Protein AF-F0WCN8-F1 (afdb_monomer_lite)

Radius of gyration: 22.5 Å; chains: 1; bounding box: 56×48×52 Å

pLDDT: mean 75.97, std 19.9, range [26.47, 96.56]

Secondary structure (DSSP, 8-state):
----------GGGG------GGGGGGS-TT-PPPHHHHHHHHHH-TTTSTTT-TT---B---SS---GGG--SHHHHHHHHHHHHHH-TTSBPPHHHHTTTHHHHHHHHHHTTSTT--TTT---EEET-TTSHHHHHHHHHHHHHHHHHT----PPPEEE-

Organism: NCBI:txid890382

Structure (mmCIF, N/CA/C/O backbone):
data_AF-F0WCN8-F1
#
_entry.id   AF-F0WCN8-F1
#
loop_
_atom_site.group_PDB
_atom_site.id
_atom_site.type_symbol
_atom_site.label_atom_id
_atom_site.label_alt_id
_atom_site.label_comp_id
_atom_site.label_asym_id
_atom_site.label_entity_id
_atom_site.label_seq_id
_atom_site.pdbx_PDB_ins_code
_atom_site.Cartn_x
_atom_site.Cartn_y
_atom_site.Cartn_z
_atom_site.occupancy
_atom_site.B_iso_or_equiv
_atom_site.auth_seq_id
_atom_site.auth_comp_id
_atom_site.auth_asym_id
_atom_site.auth_atom_id
_atom_site.pdbx_PDB_model_num
ATOM 1 N N . MET A 1 1 ? -41.164 23.188 -24.196 1.00 38.62 1 MET A N 1
ATOM 2 C CA . MET A 1 1 ? -39.694 23.099 -24.052 1.00 38.62 1 MET A CA 1
ATOM 3 C C . MET A 1 1 ? -39.387 23.111 -22.558 1.00 38.62 1 MET A C 1
ATOM 5 O O . MET A 1 1 ? -39.578 24.131 -21.911 1.00 38.62 1 MET A O 1
ATOM 9 N N . TYR A 1 2 ? -39.104 21.942 -21.979 1.00 26.47 2 TYR A N 1
ATOM 10 C CA . TYR A 1 2 ? -39.003 21.746 -20.529 1.00 26.47 2 TYR A CA 1
ATOM 11 C C . TYR A 1 2 ? -37.680 22.308 -19.991 1.00 26.47 2 TYR A C 1
ATOM 13 O O . TYR A 1 2 ? -36.613 21.935 -20.466 1.00 26.47 2 TYR A O 1
ATOM 21 N N . SER A 1 3 ? -37.754 23.194 -18.995 1.00 30.56 3 SER A N 1
ATOM 22 C CA . SER A 1 3 ? -36.601 23.693 -18.240 1.00 30.56 3 SER A CA 1
ATOM 23 C C . SER A 1 3 ? -36.591 23.015 -16.871 1.00 30.56 3 SER A C 1
ATOM 25 O O . SER A 1 3 ? -37.407 23.331 -16.004 1.00 30.56 3 SER A O 1
ATOM 27 N N . VAL A 1 4 ? -35.688 22.054 -16.681 1.00 33.38 4 VAL A N 1
ATOM 28 C CA . VAL A 1 4 ? -35.437 21.434 -15.376 1.00 33.38 4 VAL A CA 1
ATOM 29 C C . VAL A 1 4 ? -34.423 22.306 -14.642 1.00 33.38 4 VAL A C 1
ATOM 31 O O . VAL A 1 4 ? -33.223 22.249 -14.896 1.00 33.38 4 VAL A O 1
ATOM 34 N N . ARG A 1 5 ? -34.905 23.157 -13.732 1.00 32.81 5 ARG A N 1
ATOM 35 C CA . ARG A 1 5 ? -34.041 23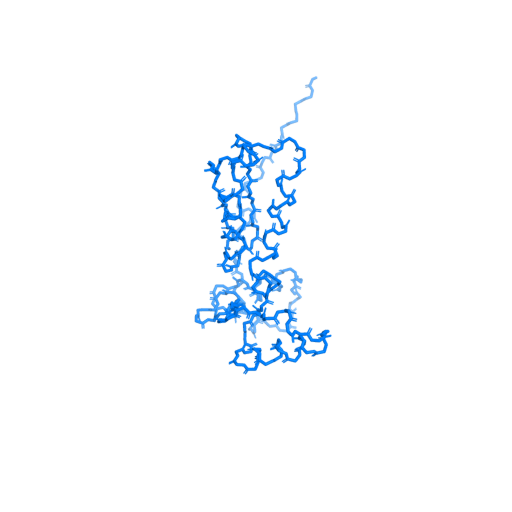.861 -12.777 1.00 32.81 5 ARG A CA 1
ATOM 36 C C . ARG A 1 5 ? -33.735 22.919 -11.617 1.00 32.81 5 ARG A C 1
ATOM 38 O O . ARG A 1 5 ? -34.566 22.746 -10.725 1.00 32.81 5 ARG A O 1
ATOM 45 N N . HIS A 1 6 ? -32.543 22.328 -11.604 1.00 32.75 6 HIS A N 1
ATOM 46 C CA . HIS A 1 6 ? -32.043 21.649 -10.413 1.00 32.75 6 HIS A CA 1
ATOM 47 C C . HIS A 1 6 ? -31.795 22.684 -9.313 1.00 32.75 6 HIS A C 1
ATOM 49 O O . HIS A 1 6 ? -30.884 23.507 -9.378 1.00 32.75 6 HIS A O 1
ATOM 55 N N . ARG A 1 7 ? -32.655 22.658 -8.294 1.00 33.88 7 ARG A N 1
ATOM 56 C CA . ARG A 1 7 ? -32.500 23.440 -7.071 1.00 33.88 7 ARG A CA 1
ATOM 57 C C . ARG A 1 7 ? -31.341 22.829 -6.278 1.00 33.88 7 ARG A C 1
ATOM 59 O O . ARG A 1 7 ? -31.523 21.822 -5.598 1.00 33.88 7 ARG A O 1
ATOM 66 N N . CYS A 1 8 ? -30.152 23.413 -6.402 1.00 37.31 8 CYS A N 1
ATOM 67 C CA . CYS A 1 8 ? -29.001 23.063 -5.575 1.00 37.31 8 CYS A CA 1
ATOM 68 C C . CYS A 1 8 ? -29.358 23.370 -4.112 1.00 37.31 8 CYS A C 1
ATOM 70 O O . CYS A 1 8 ? -29.563 24.530 -3.747 1.00 37.31 8 CYS A O 1
ATOM 72 N N . LYS A 1 9 ? -29.534 22.333 -3.285 1.00 33.88 9 LYS A N 1
ATOM 73 C CA . LYS A 1 9 ? -29.706 22.514 -1.840 1.00 33.88 9 LYS A CA 1
ATOM 74 C C . LYS A 1 9 ? -28.363 22.970 -1.269 1.00 33.88 9 LYS A C 1
ATOM 76 O O . LYS A 1 9 ? -27.330 22.385 -1.581 1.00 33.88 9 LYS A O 1
ATOM 81 N N . SER A 1 10 ? -28.390 24.032 -0.470 1.00 36.91 10 SER A N 1
ATOM 82 C CA . SER A 1 10 ? -27.203 24.653 0.115 1.00 36.91 10 SER A CA 1
ATOM 83 C C . SER A 1 10 ? -26.341 23.649 0.887 1.00 36.91 10 SER A C 1
ATOM 85 O O . SER A 1 10 ? -26.848 22.767 1.582 1.00 36.91 10 SER A O 1
ATOM 87 N N . ALA A 1 11 ? -25.022 23.847 0.824 1.00 42.41 11 ALA A N 1
ATOM 88 C CA . ALA A 1 11 ? -23.983 23.054 1.489 1.00 42.41 11 ALA A CA 1
ATOM 89 C C . ALA A 1 11 ? -24.086 22.990 3.033 1.00 42.41 11 ALA A C 1
ATOM 91 O O . ALA A 1 11 ? -23.284 22.330 3.688 1.00 42.41 11 ALA A O 1
ATOM 92 N N . SER A 1 12 ? -25.079 23.647 3.633 1.00 35.91 12 SER A N 1
ATOM 93 C CA . SER A 1 12 ? -25.349 23.633 5.071 1.00 35.91 12 SER A CA 1
ATOM 94 C C . SER A 1 12 ? -25.954 22.320 5.585 1.00 35.91 12 SER A C 1
ATOM 96 O O . SER A 1 12 ? -25.926 22.087 6.788 1.00 35.91 12 SER A O 1
ATOM 98 N N . PHE A 1 13 ? -26.440 21.429 4.711 1.00 35.31 13 PHE A N 1
ATOM 99 C CA . PHE A 1 13 ? -26.984 20.124 5.123 1.00 35.31 13 PHE A CA 1
ATOM 100 C C . PHE A 1 13 ? -25.908 19.141 5.631 1.00 35.31 13 PHE A C 1
ATOM 102 O O . PHE A 1 13 ? -26.207 18.256 6.426 1.00 35.31 13 PHE A O 1
ATOM 109 N N . TRP A 1 14 ? -24.642 19.326 5.235 1.00 33.75 14 TRP A N 1
ATOM 110 C CA . TRP A 1 14 ? -23.516 18.476 5.653 1.00 33.75 14 TRP A CA 1
ATOM 111 C C . TRP A 1 14 ? -22.836 18.925 6.952 1.00 33.75 14 TRP A C 1
ATOM 113 O O . TRP A 1 14 ? -21.834 18.342 7.362 1.00 33.75 14 TRP A O 1
ATOM 123 N N . ARG A 1 15 ? -23.360 19.956 7.623 1.00 38.69 15 ARG A N 1
ATOM 124 C CA . ARG A 1 15 ? -22.793 20.480 8.869 1.00 38.69 15 ARG A CA 1
ATOM 125 C C . ARG A 1 15 ? -23.562 19.931 10.079 1.00 38.69 15 ARG A C 1
ATOM 127 O O . ARG A 1 15 ? -24.144 20.692 10.840 1.00 38.69 15 ARG A O 1
ATOM 134 N N . ARG A 1 16 ? -23.581 18.602 10.249 1.00 47.06 16 ARG A N 1
ATOM 135 C CA . ARG A 1 16 ? -23.824 18.000 11.572 1.00 47.06 16 ARG A CA 1
ATOM 136 C C . ARG A 1 16 ? -22.500 18.012 12.323 1.00 47.06 16 ARG A C 1
ATOM 138 O O . ARG A 1 16 ? -21.476 17.618 11.764 1.00 47.06 16 ARG A O 1
ATOM 145 N N . GLU A 1 17 ? -22.515 18.533 13.543 1.00 47.75 17 GLU A N 1
ATOM 146 C CA . GLU A 1 17 ? -21.362 18.549 14.440 1.00 47.75 17 GLU A CA 1
ATOM 147 C C . GLU A 1 17 ? -20.736 17.154 14.487 1.00 47.75 17 GLU A C 1
ATOM 149 O O . GLU A 1 17 ? -21.405 16.155 14.751 1.00 47.75 17 GLU A O 1
ATOM 154 N N . ARG A 1 18 ? -19.455 17.081 14.113 1.00 49.50 18 ARG A N 1
ATOM 155 C CA . ARG A 1 18 ? -18.709 15.828 14.030 1.00 49.50 18 ARG A CA 1
ATOM 156 C C . ARG A 1 18 ? -18.562 15.283 15.444 1.00 49.50 18 ARG A C 1
ATOM 158 O O . ARG A 1 18 ? -17.746 15.786 16.213 1.00 49.50 18 ARG A O 1
ATOM 165 N N . ILE A 1 19 ? -19.354 14.270 15.772 1.00 48.41 19 ILE A N 1
ATOM 166 C CA . ILE A 1 19 ? -19.226 13.518 17.017 1.00 48.41 19 ILE A CA 1
ATOM 167 C C . ILE A 1 19 ? -17.807 12.940 17.053 1.00 48.41 19 ILE A C 1
ATOM 169 O O . ILE A 1 19 ? -17.414 12.147 16.197 1.00 48.41 19 ILE A O 1
ATOM 173 N N . SER A 1 20 ? -17.006 13.400 18.011 1.00 47.72 20 SER A N 1
ATOM 174 C CA . SER A 1 20 ? -15.653 12.897 18.230 1.00 47.72 20 SER A CA 1
ATOM 175 C C . SER A 1 20 ? -15.747 11.561 18.965 1.00 47.72 20 SER A C 1
ATOM 177 O O . SER A 1 20 ? -16.526 11.423 19.901 1.00 47.72 20 SER A O 1
ATOM 179 N N . TYR A 1 21 ? -14.970 10.553 18.576 1.00 45.84 21 TYR A N 1
ATOM 180 C CA . TYR A 1 21 ? -15.100 9.202 19.140 1.00 45.84 21 TYR A CA 1
ATOM 181 C C . TYR A 1 21 ? -14.757 9.074 20.622 1.00 45.84 21 TYR A C 1
ATOM 183 O O . TYR A 1 21 ? -15.218 8.147 21.284 1.00 45.84 21 TYR A O 1
ATOM 191 N N . CYS A 1 22 ? -14.010 10.032 21.172 1.00 50.50 22 CYS A N 1
ATOM 192 C CA . CYS A 1 22 ? -13.770 10.115 22.610 1.00 50.50 22 CYS A CA 1
ATOM 193 C C . CYS A 1 22 ? -15.104 10.280 23.368 1.00 50.50 22 CYS A C 1
ATOM 195 O O . CYS A 1 22 ? -15.232 9.853 24.510 1.00 50.50 22 CYS A O 1
ATOM 197 N N . THR A 1 23 ? -16.131 10.792 22.680 1.00 50.31 23 THR A N 1
ATOM 198 C CA . THR A 1 23 ? -17.514 10.896 23.145 1.00 50.31 23 THR A CA 1
ATOM 199 C C . THR A 1 23 ? -18.314 9.594 22.982 1.00 50.31 23 THR A C 1
ATOM 201 O O . THR A 1 23 ? -19.315 9.436 23.664 1.00 50.31 23 THR A O 1
ATOM 204 N N . ILE A 1 24 ? -17.908 8.613 22.161 1.00 52.78 24 ILE A N 1
ATOM 205 C CA . ILE A 1 24 ? -18.677 7.355 22.006 1.00 52.78 24 ILE A CA 1
ATOM 206 C C . ILE A 1 24 ? -18.583 6.464 23.241 1.00 52.78 24 ILE A C 1
ATOM 208 O O . ILE A 1 24 ? -19.560 5.809 23.587 1.00 52.78 24 ILE A O 1
ATOM 212 N N . ARG A 1 25 ? -17.464 6.496 23.977 1.00 51.38 25 ARG A N 1
ATOM 213 C CA . ARG A 1 25 ? -17.421 5.859 25.304 1.00 51.38 25 ARG A CA 1
ATOM 214 C C . ARG A 1 25 ? -18.359 6.527 26.318 1.00 51.38 25 ARG A C 1
ATOM 216 O O . ARG A 1 25 ? -18.663 5.904 27.327 1.00 51.38 25 ARG A O 1
ATOM 223 N N . THR A 1 26 ? -18.803 7.761 26.066 1.00 48.50 26 THR A N 1
ATOM 224 C CA . THR A 1 26 ? -19.674 8.537 26.964 1.00 48.50 26 THR A CA 1
ATOM 225 C C . THR A 1 26 ? -21.089 8.756 26.426 1.00 48.50 26 THR A C 1
ATOM 227 O O . THR A 1 26 ? -21.891 9.381 27.115 1.00 48.50 26 THR A O 1
ATOM 230 N N . LEU A 1 27 ? -21.421 8.281 25.219 1.00 50.34 27 LEU A N 1
ATOM 231 C CA . LEU A 1 27 ? -22.802 8.273 24.744 1.00 50.34 27 LEU A CA 1
ATOM 232 C C . LEU A 1 27 ? -23.567 7.256 25.590 1.00 50.34 27 LEU A C 1
ATOM 234 O O . LEU A 1 27 ? -23.168 6.095 25.699 1.00 50.34 27 LEU A O 1
ATOM 238 N N . SER A 1 28 ? -24.626 7.728 26.246 1.00 50.22 28 SER A N 1
ATOM 239 C CA . SER A 1 28 ? -25.487 6.899 27.078 1.00 50.22 28 SER A CA 1
ATOM 240 C C . SER A 1 28 ? -25.970 5.684 26.292 1.00 50.22 28 SER A C 1
ATOM 242 O O . SER A 1 28 ? -26.205 5.747 25.087 1.00 50.22 28 SER A O 1
ATOM 244 N N . THR A 1 29 ? -26.158 4.574 26.997 1.00 56.22 29 THR A N 1
ATOM 245 C CA . THR A 1 29 ? -26.578 3.250 26.508 1.00 56.22 29 THR A CA 1
ATOM 246 C C . THR A 1 29 ? -27.946 3.206 25.795 1.00 56.22 29 THR A C 1
ATOM 248 O O . THR A 1 29 ? -28.500 2.127 25.606 1.00 56.22 29 THR A O 1
ATOM 251 N N . SER A 1 30 ? -28.513 4.352 25.403 1.00 56.19 30 SER A N 1
ATOM 252 C CA . SER A 1 30 ? -29.889 4.518 24.930 1.00 56.19 30 SER A CA 1
ATOM 253 C C . SER A 1 30 ? -30.039 4.944 23.465 1.00 56.19 30 SER A C 1
ATOM 255 O O . SER A 1 30 ? -31.161 4.910 22.970 1.00 56.19 30 SER A O 1
ATOM 257 N N . GLU A 1 31 ? -28.974 5.344 22.758 1.00 72.31 31 GLU A N 1
ATOM 258 C CA . GLU A 1 31 ? -29.071 5.747 21.344 1.00 72.31 31 GLU A CA 1
ATOM 259 C C . GLU A 1 31 ? -28.354 4.773 20.401 1.00 72.31 31 GLU A C 1
ATOM 261 O O . GLU A 1 31 ? -27.184 4.434 20.577 1.00 72.31 31 GLU A O 1
ATOM 266 N N . SER A 1 32 ? -29.065 4.323 19.364 1.00 81.06 32 SER A N 1
ATOM 267 C CA . SER A 1 32 ? -28.503 3.495 18.296 1.00 81.06 32 SER A CA 1
ATOM 268 C C . SER A 1 32 ? -27.678 4.347 17.328 1.00 81.06 32 SER A C 1
ATOM 270 O O . SER A 1 32 ? -28.219 5.253 16.692 1.00 81.06 32 SER A O 1
ATOM 272 N N . ILE A 1 33 ? -26.396 4.022 17.164 1.00 86.94 33 ILE A N 1
ATOM 273 C CA . ILE A 1 33 ? -25.489 4.665 16.204 1.00 86.94 33 ILE A CA 1
ATOM 274 C C . ILE A 1 33 ? -25.510 3.954 14.844 1.00 86.94 33 ILE A C 1
ATOM 276 O O . ILE A 1 33 ? -25.624 2.729 14.764 1.00 86.94 33 ILE A O 1
ATOM 280 N N . LEU A 1 34 ? -25.349 4.707 13.752 1.00 90.12 34 LEU A N 1
ATOM 281 C CA . LEU A 1 34 ? -25.163 4.116 12.428 1.00 90.12 34 LEU A CA 1
ATOM 282 C C . LEU A 1 34 ? -23.778 3.467 12.318 1.00 90.12 34 LEU A C 1
ATOM 284 O O . LEU A 1 34 ? -22.766 4.093 12.623 1.00 90.12 34 LEU A O 1
ATOM 288 N N . THR A 1 35 ? -23.695 2.257 11.762 1.00 90.00 35 THR A N 1
ATOM 289 C CA . THR A 1 35 ? -22.421 1.530 11.592 1.00 90.00 35 THR A CA 1
ATOM 290 C C . THR A 1 35 ? -21.346 2.352 10.877 1.00 90.00 35 THR A C 1
ATOM 292 O O . THR A 1 35 ? -20.180 2.286 11.243 1.00 90.00 35 THR A O 1
ATOM 295 N N . ARG A 1 36 ? -21.718 3.179 9.891 1.00 92.06 36 ARG A N 1
ATOM 296 C CA . ARG A 1 36 ? -20.761 4.063 9.202 1.00 92.06 36 ARG A CA 1
ATOM 297 C C . ARG A 1 36 ? -20.192 5.1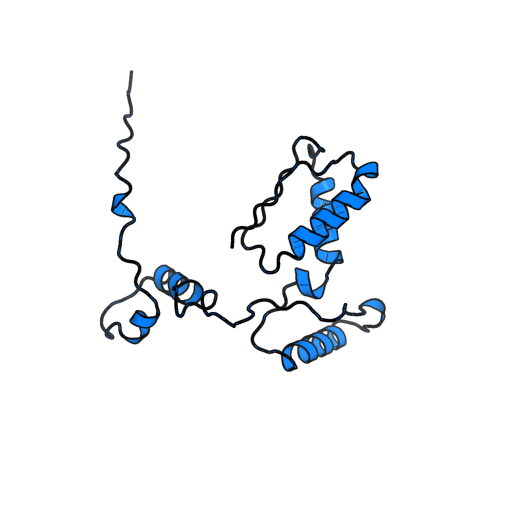61 10.104 1.00 92.06 36 ARG A C 1
ATOM 299 O O . ARG A 1 36 ? -19.041 5.538 9.934 1.00 92.06 36 ARG A O 1
ATOM 306 N N . GLU A 1 37 ? -20.993 5.686 11.031 1.00 87.62 37 GLU A N 1
ATOM 307 C CA . GLU A 1 37 ? -20.562 6.720 11.980 1.00 87.62 37 GLU A CA 1
ATOM 308 C C . GLU A 1 37 ? -19.640 6.105 13.019 1.00 87.62 37 GLU A C 1
ATOM 310 O O . GLU A 1 37 ? -18.630 6.712 13.369 1.00 87.62 37 GLU A O 1
ATOM 315 N N . PHE A 1 38 ? -19.947 4.863 13.410 1.00 88.19 38 PHE A N 1
ATOM 316 C CA . PHE A 1 38 ? -19.039 4.043 14.183 1.00 88.19 38 PHE A CA 1
ATOM 317 C C . PHE A 1 38 ? -17.701 3.879 13.419 1.00 88.19 38 PHE A C 1
ATOM 319 O O . PHE A 1 38 ? -16.684 4.465 13.778 1.00 88.19 38 PHE A O 1
ATOM 326 N N . ILE A 1 39 ? -17.680 3.201 12.271 1.00 90.06 39 ILE A N 1
ATOM 327 C CA . ILE A 1 39 ? -16.434 2.978 11.509 1.00 90.06 39 ILE A CA 1
ATOM 328 C C . ILE A 1 39 ? -15.642 4.279 11.294 1.00 90.06 39 ILE A C 1
ATOM 330 O O . ILE A 1 39 ? -14.438 4.307 11.546 1.00 90.06 39 ILE A O 1
ATOM 334 N N . TYR A 1 40 ? -16.318 5.367 10.902 1.00 88.12 40 TYR A N 1
ATOM 335 C CA . TYR A 1 40 ? -15.669 6.654 10.671 1.00 88.12 40 TYR A CA 1
ATOM 336 C C . TYR A 1 40 ? -14.885 7.127 11.887 1.00 88.12 40 TYR A C 1
ATOM 338 O O . TYR A 1 40 ? -13.703 7.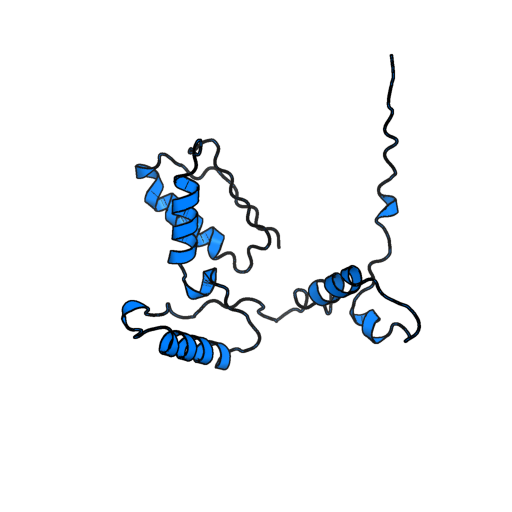428 11.764 1.00 88.12 40 TYR A O 1
ATOM 346 N N . GLY A 1 41 ? -15.503 7.227 13.058 1.00 87.56 41 GLY A N 1
ATOM 347 C CA . GLY A 1 41 ? -14.767 7.806 14.167 1.00 87.56 41 GLY A CA 1
ATOM 348 C C . GLY A 1 41 ? -13.839 6.803 14.869 1.00 87.56 41 GLY A C 1
ATOM 349 O O . GLY A 1 41 ? -12.854 7.243 15.459 1.00 87.56 41 GLY A O 1
ATOM 350 N N . ALA A 1 42 ? -14.060 5.487 14.721 1.00 87.75 42 ALA A N 1
ATOM 351 C CA . ALA A 1 42 ? -13.112 4.469 15.177 1.00 87.75 42 ALA A CA 1
ATOM 352 C C . ALA A 1 42 ? -11.776 4.622 14.444 1.00 87.75 42 ALA A C 1
ATOM 354 O O . ALA A 1 42 ? -10.720 4.401 15.030 1.00 87.75 42 ALA A O 1
ATOM 355 N N . LEU A 1 43 ? -11.827 5.043 13.178 1.00 89.00 43 LEU A N 1
ATOM 356 C CA . LEU A 1 43 ? -10.660 5.216 12.324 1.00 89.00 43 LEU A CA 1
ATOM 357 C C . LEU A 1 43 ? -10.119 6.657 12.321 1.00 89.00 43 LEU A C 1
ATOM 359 O O . LEU A 1 43 ? -8.915 6.846 12.465 1.00 89.00 43 LEU A O 1
ATOM 363 N N . TYR A 1 44 ? -10.982 7.672 12.222 1.00 87.94 44 TYR A N 1
ATOM 364 C CA . TYR A 1 44 ? -10.600 9.040 11.825 1.00 87.94 44 TYR A CA 1
ATOM 365 C C . TYR A 1 44 ? -10.935 10.144 12.837 1.00 87.94 44 TYR A C 1
ATOM 367 O O . TYR A 1 44 ? -10.740 11.327 12.549 1.00 87.94 44 TYR A O 1
ATOM 375 N N . ALA A 1 45 ? -11.473 9.831 14.018 1.00 86.50 45 ALA A N 1
ATOM 376 C CA . ALA A 1 45 ? -11.751 10.889 14.984 1.00 86.50 45 ALA A CA 1
ATOM 377 C C . ALA A 1 45 ? -10.464 11.548 15.489 1.00 86.50 45 ALA A C 1
ATOM 379 O O . ALA A 1 45 ? -9.569 10.871 15.983 1.00 86.50 45 ALA A O 1
ATOM 380 N N . LYS A 1 46 ? -10.428 12.882 15.451 1.00 83.44 46 LYS A N 1
ATOM 381 C CA . LYS A 1 46 ? -9.222 13.715 15.598 1.00 83.44 46 LYS A CA 1
ATOM 382 C C . LYS A 1 46 ? -8.249 13.325 16.725 1.00 83.44 46 LYS A C 1
ATOM 384 O O . LYS A 1 46 ? -7.055 13.461 16.538 1.00 83.44 46 LYS A O 1
ATOM 389 N N . ASN A 1 47 ? -8.744 12.863 17.874 1.00 79.19 47 ASN A N 1
ATOM 390 C CA . ASN A 1 47 ? -7.903 12.625 19.058 1.00 79.19 47 ASN A CA 1
ATOM 391 C C . ASN A 1 47 ? -7.852 11.151 19.502 1.00 79.19 47 ASN A C 1
ATOM 393 O O . ASN A 1 47 ? -7.241 10.834 20.517 1.00 79.19 47 ASN A O 1
ATOM 397 N N . CYS A 1 48 ? -8.586 10.261 18.836 1.00 80.50 48 CYS A N 1
ATOM 39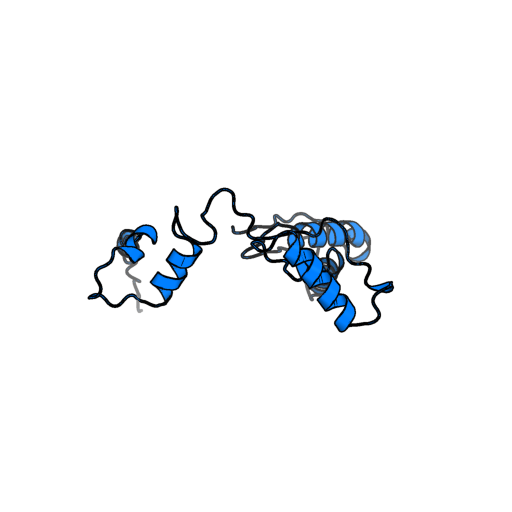8 C CA . CYS A 1 48 ? -8.830 8.898 19.340 1.00 80.50 48 CYS A CA 1
ATOM 399 C C . CYS A 1 48 ? -9.106 7.862 18.248 1.00 80.50 48 CYS A C 1
ATOM 401 O O . CYS A 1 48 ? -9.166 6.672 18.550 1.00 80.50 48 CYS A O 1
ATOM 403 N N . GLY A 1 49 ? -9.281 8.305 17.004 1.00 86.19 49 GLY A N 1
ATOM 404 C CA . GLY A 1 49 ? -9.354 7.430 15.852 1.00 86.19 49 GLY A CA 1
ATOM 405 C C . GLY A 1 49 ? -8.026 6.717 15.653 1.00 86.19 49 GLY A C 1
ATOM 406 O O . GLY A 1 49 ? -6.961 7.252 15.968 1.00 86.19 49 GLY A O 1
ATOM 407 N N . TYR A 1 50 ? -8.108 5.506 15.123 1.00 86.31 50 TYR A N 1
ATOM 408 C CA . TYR A 1 50 ? -6.971 4.638 14.873 1.00 86.31 50 TYR A CA 1
ATOM 409 C C . TYR A 1 50 ? -5.820 5.338 14.123 1.00 86.31 50 TYR A C 1
ATOM 411 O O . TYR A 1 50 ? -4.675 5.196 14.548 1.00 86.31 50 TYR A O 1
ATOM 419 N N . PHE A 1 51 ? -6.130 6.136 13.091 1.00 85.69 51 PHE A N 1
ATOM 420 C CA . PHE A 1 51 ? -5.154 6.864 12.263 1.00 85.69 51 PHE A CA 1
ATOM 421 C C . PHE A 1 51 ? -4.784 8.259 12.789 1.00 85.69 51 PHE A C 1
ATOM 423 O O . PHE A 1 51 ? -3.813 8.848 12.333 1.00 85.69 51 PHE A O 1
ATOM 430 N N . ALA A 1 52 ? -5.564 8.820 13.716 1.00 83.31 52 ALA A N 1
ATOM 431 C CA . ALA A 1 52 ? -5.381 10.197 14.186 1.00 83.31 52 ALA A CA 1
ATOM 432 C C . ALA A 1 52 ? -4.521 10.296 15.458 1.00 83.31 52 ALA A C 1
ATOM 434 O O . ALA A 1 52 ? -4.262 11.389 15.958 1.00 83.31 52 ALA A O 1
ATOM 435 N N . ARG A 1 53 ? -4.123 9.155 16.028 1.00 79.38 53 ARG A N 1
ATOM 436 C CA . ARG A 1 53 ? -3.325 9.103 17.250 1.00 79.38 53 ARG A CA 1
ATOM 437 C C . ARG A 1 53 ? -1.864 9.426 16.934 1.00 79.38 53 ARG A C 1
ATOM 439 O O . ARG A 1 53 ? -1.184 8.631 16.295 1.00 79.38 53 ARG A O 1
ATOM 446 N N . GLU A 1 54 ? -1.387 10.566 17.425 1.00 75.88 54 GLU A N 1
ATOM 447 C CA . GLU A 1 54 ? 0.021 10.957 17.310 1.00 75.88 54 GLU A CA 1
ATOM 448 C C . GLU A 1 54 ? 0.955 9.915 17.949 1.00 75.88 54 GLU A C 1
ATOM 450 O O . GLU A 1 54 ? 0.634 9.315 18.979 1.00 75.88 54 GLU A O 1
ATOM 455 N N . GLY A 1 55 ? 2.117 9.704 17.322 1.00 74.44 55 GLY A N 1
ATOM 456 C CA . GLY A 1 55 ? 3.151 8.780 17.796 1.00 74.44 55 GLY A CA 1
ATOM 457 C C . GLY A 1 55 ? 2.867 7.295 17.552 1.00 74.44 55 GLY A C 1
ATOM 458 O O . GLY A 1 55 ? 3.612 6.459 18.054 1.00 74.44 55 GLY A O 1
ATOM 459 N N . ARG A 1 56 ? 1.805 6.948 16.811 1.00 74.75 56 ARG A N 1
ATOM 460 C CA . ARG A 1 56 ? 1.565 5.580 16.342 1.00 74.75 56 ARG A CA 1
ATOM 461 C C . ARG A 1 56 ? 1.999 5.437 14.888 1.00 74.75 56 ARG A C 1
ATOM 463 O O . ARG A 1 56 ? 1.387 6.038 14.008 1.00 74.75 56 ARG A O 1
ATOM 470 N N . ASP A 1 57 ? 2.948 4.544 14.645 1.00 77.38 57 ASP A N 1
ATOM 471 C CA . ASP A 1 57 ? 3.206 4.038 13.301 1.00 77.38 57 ASP A CA 1
ATOM 472 C C . ASP A 1 57 ? 2.122 3.025 12.942 1.00 77.38 57 ASP A C 1
ATOM 474 O O . ASP A 1 57 ? 1.976 1.986 13.584 1.00 77.38 57 ASP A O 1
ATOM 478 N N . VAL A 1 58 ? 1.308 3.358 11.944 1.00 82.44 58 VAL A N 1
ATOM 479 C CA . VAL A 1 58 ? 0.265 2.456 11.440 1.00 82.44 58 VAL A CA 1
ATOM 480 C C . VAL A 1 58 ? 0.825 1.517 10.378 1.00 82.44 58 VAL A C 1
ATOM 482 O O . VAL A 1 58 ? 0.397 0.373 10.277 1.00 82.44 58 VAL A O 1
ATOM 485 N N . LEU A 1 59 ? 1.791 1.979 9.594 1.00 82.88 59 LEU A N 1
ATOM 486 C CA . LEU A 1 59 ? 2.437 1.184 8.561 1.00 82.88 59 LEU A CA 1
ATOM 487 C C . LEU A 1 59 ? 3.899 0.985 8.912 1.00 82.88 59 LEU A C 1
ATOM 489 O O . LEU A 1 59 ? 4.532 1.885 9.465 1.00 82.88 59 LEU A O 1
ATOM 493 N N . ARG A 1 60 ? 4.418 -0.196 8.584 1.00 82.69 60 ARG A N 1
ATOM 494 C CA . ARG A 1 60 ? 5.817 -0.552 8.797 1.00 82.69 60 ARG A CA 1
ATOM 495 C C . ARG A 1 60 ? 6.445 -1.002 7.495 1.00 82.69 60 ARG A C 1
ATOM 497 O O . ARG A 1 60 ? 5.915 -1.881 6.821 1.00 82.69 60 ARG A O 1
ATOM 504 N N . SER A 1 61 ? 7.611 -0.442 7.221 1.00 82.81 61 SER A N 1
ATOM 505 C CA . SER A 1 61 ? 8.545 -0.959 6.229 1.00 82.81 61 SER A CA 1
ATOM 506 C C . SER A 1 61 ? 9.513 -1.912 6.906 1.00 82.81 61 SER A C 1
ATOM 508 O O . SER A 1 61 ? 9.867 -1.720 8.071 1.00 82.81 61 SER A O 1
ATOM 510 N N . LEU A 1 62 ? 9.946 -2.935 6.182 1.00 84.94 62 LEU A N 1
ATOM 511 C CA . LEU A 1 62 ? 11.012 -3.801 6.659 1.00 84.94 62 LEU A CA 1
ATOM 512 C C . LEU A 1 62 ? 12.341 -3.039 6.666 1.00 84.94 62 LEU A C 1
ATOM 514 O O . LEU A 1 62 ? 12.629 -2.280 5.742 1.00 84.94 62 LEU A O 1
ATOM 518 N N . ASP A 1 63 ? 13.166 -3.277 7.686 1.00 83.25 63 ASP A N 1
ATOM 519 C CA . ASP A 1 63 ? 14.516 -2.697 7.766 1.00 83.25 63 ASP A CA 1
ATOM 520 C C . ASP A 1 63 ? 15.461 -3.293 6.705 1.00 83.25 63 ASP A C 1
ATOM 522 O O . ASP A 1 63 ? 16.489 -2.710 6.366 1.00 83.25 63 ASP A O 1
ATOM 526 N N . HIS A 1 64 ? 15.119 -4.478 6.198 1.00 83.44 64 HIS A N 1
ATOM 527 C CA . HIS A 1 64 ? 15.841 -5.210 5.167 1.00 83.44 64 HIS A CA 1
ATOM 528 C C . HIS A 1 64 ? 14.853 -5.966 4.276 1.00 83.44 64 HIS A C 1
ATOM 530 O O . HIS A 1 64 ? 13.805 -6.416 4.740 1.00 83.44 64 HIS A O 1
ATOM 536 N N . GLU A 1 65 ? 15.195 -6.130 3.001 1.00 85.50 65 GLU A N 1
ATOM 537 C CA . GLU A 1 65 ? 14.401 -6.939 2.078 1.00 85.50 65 GLU A CA 1
ATOM 538 C C . GLU A 1 65 ? 14.351 -8.403 2.547 1.00 85.50 65 GLU A C 1
ATOM 540 O O . GLU A 1 65 ? 15.310 -8.932 3.119 1.00 85.50 65 GLU A O 1
ATOM 545 N N . ILE A 1 66 ? 13.218 -9.069 2.309 1.00 89.56 66 ILE A N 1
ATOM 546 C CA . ILE A 1 66 ? 13.123 -10.514 2.519 1.00 89.56 66 ILE A CA 1
ATOM 547 C C . ILE A 1 66 ? 13.889 -11.199 1.394 1.00 89.56 66 ILE A C 1
ATOM 549 O O . ILE A 1 66 ? 13.593 -11.007 0.216 1.00 89.56 66 ILE A O 1
ATOM 553 N N . ASP A 1 67 ? 14.837 -12.045 1.770 1.00 91.31 67 ASP A N 1
ATOM 554 C CA . ASP A 1 67 ? 15.582 -12.881 0.839 1.00 91.31 67 ASP A CA 1
ATOM 555 C C . ASP A 1 67 ? 14.724 -14.065 0.372 1.00 91.31 67 ASP A C 1
ATOM 557 O O . ASP A 1 67 ? 14.808 -15.177 0.894 1.00 91.31 67 ASP A O 1
ATOM 561 N N . PHE A 1 68 ? 13.836 -13.797 -0.586 1.00 90.94 68 PHE A N 1
ATOM 562 C CA . PHE A 1 68 ? 12.904 -14.790 -1.116 1.00 90.94 68 PHE A CA 1
ATOM 563 C C . PHE A 1 68 ? 13.596 -15.946 -1.844 1.00 90.94 68 PHE A C 1
ATOM 565 O O . PHE A 1 68 ? 13.014 -17.027 -1.914 1.00 90.94 68 PHE A O 1
ATOM 572 N N . GLU A 1 69 ? 14.807 -15.748 -2.375 1.00 92.12 69 GLU A N 1
ATOM 573 C CA . GLU A 1 69 ? 15.553 -16.799 -3.081 1.00 92.12 69 GLU A CA 1
ATOM 574 C C . GLU A 1 69 ? 15.982 -17.925 -2.136 1.00 92.12 69 GLU A C 1
ATOM 576 O O . GLU A 1 69 ? 16.051 -19.085 -2.542 1.00 92.12 69 GLU A O 1
ATOM 581 N N . ASN A 1 70 ? 16.217 -17.589 -0.865 1.00 94.38 70 ASN A N 1
ATOM 582 C CA . ASN A 1 70 ? 16.646 -18.530 0.163 1.00 94.38 70 ASN A CA 1
ATOM 583 C C . ASN A 1 70 ? 15.502 -19.054 1.048 1.00 94.38 70 ASN A C 1
ATOM 585 O O . ASN A 1 70 ? 15.764 -19.780 2.007 1.00 94.38 70 ASN A O 1
ATOM 589 N N . LEU A 1 71 ? 14.243 -18.729 0.730 1.00 94.75 71 LEU A N 1
ATOM 590 C CA . LEU A 1 71 ? 13.081 -19.311 1.404 1.00 94.75 71 LEU A CA 1
ATOM 591 C C . LEU A 1 71 ? 12.657 -20.616 0.728 1.00 94.75 71 LEU A C 1
ATOM 593 O O . LEU A 1 71 ? 12.369 -20.661 -0.467 1.00 94.75 71 LEU A O 1
ATOM 597 N N . TRP A 1 72 ? 12.502 -21.675 1.519 1.00 93.00 72 TRP A N 1
ATOM 598 C CA . TRP A 1 72 ? 12.059 -22.986 1.026 1.00 93.00 72 TRP A CA 1
ATOM 599 C C . TRP A 1 72 ? 10.575 -23.027 0.644 1.00 93.00 72 TRP A C 1
ATOM 601 O O . TRP A 1 72 ? 10.122 -23.957 -0.026 1.00 93.00 72 TRP A O 1
ATOM 611 N N . GLY A 1 73 ? 9.795 -22.038 1.082 1.00 93.56 73 GLY A N 1
ATOM 612 C CA . GLY A 1 73 ? 8.387 -21.910 0.737 1.00 93.56 73 GLY A CA 1
ATOM 613 C C . GLY A 1 73 ? 7.579 -21.146 1.778 1.00 93.56 73 GLY A C 1
ATOM 614 O O . GLY A 1 73 ? 8.105 -20.401 2.605 1.00 93.56 73 GLY A O 1
ATOM 615 N N . GLU A 1 74 ? 6.264 -21.356 1.745 1.00 94.44 74 GLU A N 1
ATOM 616 C CA . GLU A 1 74 ? 5.296 -20.592 2.538 1.00 94.44 74 GLU A CA 1
ATOM 617 C C . GLU A 1 74 ? 5.556 -20.652 4.051 1.00 94.44 74 GLU A C 1
ATOM 619 O O . GLU A 1 74 ? 5.404 -19.645 4.739 1.00 94.44 74 GLU A O 1
ATOM 624 N N . SER A 1 75 ? 5.950 -21.813 4.582 1.00 96.25 75 SER A N 1
ATOM 625 C CA . SER A 1 75 ? 6.153 -21.975 6.027 1.00 96.25 75 SER A CA 1
ATOM 626 C C . SER A 1 75 ? 7.279 -21.084 6.557 1.00 96.25 75 SER A C 1
ATOM 628 O O . SER A 1 75 ? 7.123 -20.469 7.610 1.00 96.25 75 SER A O 1
ATOM 630 N N . GLU A 1 76 ? 8.400 -20.995 5.839 1.00 96.06 76 GLU A N 1
ATOM 631 C CA . GLU A 1 76 ? 9.520 -20.137 6.239 1.00 96.06 76 GLU A CA 1
ATOM 632 C C . GLU A 1 76 ? 9.201 -18.663 6.026 1.00 96.06 76 GLU A C 1
ATOM 634 O O . GLU A 1 76 ? 9.494 -17.846 6.896 1.00 96.06 76 GLU A O 1
ATOM 639 N N . TYR A 1 77 ? 8.517 -18.335 4.926 1.00 94.88 77 TYR A N 1
ATOM 640 C CA . TYR A 1 77 ? 7.985 -16.994 4.705 1.00 94.88 77 TYR A CA 1
ATOM 641 C C . TYR A 1 77 ? 7.118 -16.536 5.888 1.00 94.88 77 TYR A C 1
ATOM 643 O O . TYR A 1 77 ? 7.355 -15.470 6.453 1.00 94.88 77 TYR A O 1
ATOM 651 N N . ARG A 1 78 ? 6.152 -17.356 6.322 1.00 94.62 78 ARG A N 1
ATOM 652 C CA . ARG A 1 78 ? 5.290 -17.035 7.472 1.00 94.62 78 ARG A CA 1
ATOM 653 C C . ARG A 1 78 ? 6.096 -16.871 8.755 1.00 94.62 78 ARG A C 1
ATOM 655 O O . ARG A 1 78 ? 5.887 -15.897 9.465 1.00 94.62 78 ARG A O 1
ATOM 662 N N . ALA A 1 79 ? 7.047 -17.768 9.020 1.00 94.50 79 ALA A N 1
ATOM 663 C CA . ALA A 1 79 ? 7.906 -17.671 10.198 1.00 94.50 79 ALA A CA 1
ATOM 664 C C . ALA A 1 79 ? 8.746 -16.380 10.205 1.00 94.50 79 ALA A C 1
ATOM 666 O O . ALA A 1 79 ? 8.890 -15.746 11.252 1.00 94.50 79 ALA A O 1
ATOM 667 N N . LYS A 1 80 ? 9.258 -15.968 9.039 1.00 92.94 80 LYS A N 1
ATOM 668 C CA . LYS A 1 80 ? 10.001 -14.718 8.861 1.00 92.94 80 LYS A CA 1
ATOM 669 C C . LYS A 1 80 ? 9.107 -13.503 9.108 1.00 92.94 80 LYS A C 1
ATOM 671 O O . LYS A 1 80 ? 9.471 -12.646 9.901 1.00 92.94 80 LYS A O 1
ATOM 676 N N . ILE A 1 81 ? 7.914 -13.458 8.515 1.00 92.00 81 ILE A N 1
ATOM 677 C CA . ILE A 1 81 ? 6.945 -12.374 8.745 1.00 92.00 81 ILE A CA 1
ATOM 678 C C . ILE A 1 81 ? 6.524 -12.297 10.219 1.00 92.00 81 ILE A C 1
ATOM 680 O O . ILE A 1 81 ? 6.495 -11.212 10.798 1.00 92.00 81 ILE A O 1
ATOM 684 N N . ASP A 1 82 ? 6.259 -13.439 10.855 1.00 92.12 82 ASP A N 1
ATOM 685 C CA . ASP A 1 82 ? 5.924 -13.504 12.278 1.00 92.12 82 ASP A CA 1
ATOM 686 C C . ASP A 1 82 ? 7.057 -12.954 13.156 1.00 92.12 82 ASP A C 1
ATOM 688 O O . ASP A 1 82 ? 6.795 -12.296 14.165 1.00 92.12 82 ASP A O 1
ATOM 692 N N . GLN A 1 83 ? 8.319 -13.200 12.789 1.00 91.44 83 GLN A N 1
ATOM 693 C CA . GLN A 1 83 ? 9.473 -12.636 13.487 1.00 91.44 83 GLN A CA 1
ATOM 694 C C . GLN A 1 83 ? 9.480 -11.105 13.409 1.00 91.44 83 GLN A C 1
ATOM 696 O O . GLN A 1 83 ? 9.677 -10.455 14.435 1.00 91.44 83 GLN A O 1
ATOM 701 N N . GLU A 1 84 ? 9.215 -10.534 12.235 1.00 88.94 84 GLU A N 1
ATOM 702 C CA . GLU A 1 84 ? 9.166 -9.080 12.044 1.00 88.94 84 GLU A CA 1
ATOM 703 C C . GLU A 1 84 ? 8.036 -8.432 12.868 1.00 88.94 84 GLU A C 1
ATOM 705 O O . GLU A 1 84 ? 8.246 -7.401 13.510 1.00 88.94 84 GLU A O 1
ATOM 710 N N . TYR A 1 85 ? 6.862 -9.071 12.956 1.00 88.69 85 TYR A N 1
ATOM 711 C CA . TYR A 1 85 ? 5.750 -8.588 13.791 1.00 88.69 85 TYR A CA 1
ATOM 712 C C . TYR A 1 85 ? 6.002 -8.704 15.302 1.00 88.69 85 TYR A C 1
ATOM 714 O O . TYR A 1 85 ? 5.411 -7.955 16.082 1.00 88.69 85 TYR A O 1
ATOM 722 N N . ARG A 1 86 ? 6.879 -9.612 15.753 1.00 88.88 86 ARG A N 1
ATOM 723 C CA . ARG A 1 86 ? 7.264 -9.694 17.177 1.00 88.88 86 ARG A CA 1
ATOM 724 C C . ARG A 1 86 ? 8.134 -8.521 17.618 1.00 88.88 86 ARG A C 1
ATOM 726 O O . ARG A 1 86 ? 8.116 -8.189 18.800 1.00 88.88 86 ARG A O 1
ATOM 733 N N . VAL A 1 87 ? 8.883 -7.913 16.698 1.00 83.69 87 VAL A N 1
ATOM 734 C CA . VAL A 1 87 ? 9.713 -6.733 16.983 1.00 83.69 87 VAL A CA 1
ATOM 735 C C . VAL A 1 87 ? 8.835 -5.496 17.182 1.00 83.69 87 VAL A C 1
ATOM 737 O O . VAL A 1 87 ? 9.068 -4.723 18.109 1.00 83.69 87 VAL A O 1
ATOM 740 N N . GLN A 1 88 ? 7.793 -5.333 16.363 1.00 74.94 88 GLN A N 1
ATOM 741 C CA . GLN A 1 88 ? 6.850 -4.218 16.459 1.00 74.94 88 GLN A CA 1
ATOM 742 C C . GLN A 1 88 ? 5.446 -4.662 16.035 1.00 74.94 88 GLN A C 1
ATOM 744 O O . GLN A 1 88 ? 5.134 -4.762 14.852 1.00 74.94 88 GLN A O 1
ATOM 749 N N . SER A 1 89 ? 4.582 -4.908 17.018 1.00 73.06 89 SER A N 1
ATOM 750 C CA . SER A 1 89 ? 3.270 -5.531 16.802 1.00 73.06 89 SER A CA 1
ATOM 751 C C . SER A 1 89 ? 2.153 -4.565 16.394 1.00 73.06 89 SER A C 1
ATOM 753 O O . SER A 1 89 ? 1.092 -5.015 15.967 1.00 73.06 89 SER A O 1
ATOM 755 N N . GLU A 1 90 ? 2.349 -3.251 16.550 1.00 70.56 90 GLU A N 1
ATOM 756 C CA . GLU A 1 90 ? 1.277 -2.257 16.357 1.00 70.56 90 GLU A CA 1
ATOM 757 C C . GLU A 1 90 ? 1.145 -1.722 14.920 1.00 70.56 90 GLU A C 1
ATOM 759 O O . GLU A 1 90 ? 0.151 -1.054 14.616 1.00 70.56 90 GLU A O 1
ATOM 764 N N . ALA A 1 91 ? 2.109 -2.030 14.048 1.00 81.12 91 ALA A N 1
ATOM 765 C CA . ALA A 1 91 ? 2.179 -1.529 12.680 1.00 81.12 91 ALA A CA 1
ATOM 766 C C . ALA A 1 91 ? 2.040 -2.676 11.673 1.00 81.12 91 ALA A C 1
ATOM 768 O O . ALA A 1 91 ? 2.641 -3.736 11.829 1.00 81.12 91 ALA A O 1
ATOM 769 N N . TRP A 1 92 ? 1.239 -2.459 10.637 1.00 84.25 92 TRP A N 1
ATOM 770 C CA . TRP A 1 92 ? 0.880 -3.462 9.642 1.00 84.25 92 TRP A CA 1
ATOM 771 C C . TRP A 1 92 ? 1.864 -3.329 8.480 1.00 84.25 92 TRP A C 1
ATOM 773 O O . TRP A 1 92 ? 2.204 -2.215 8.080 1.00 84.25 92 TRP A O 1
ATOM 783 N N . MET A 1 93 ? 2.298 -4.450 7.917 1.00 89.06 93 MET A N 1
ATOM 784 C CA . MET A 1 93 ? 3.062 -4.475 6.670 1.00 89.06 93 MET A CA 1
ATOM 785 C C . MET A 1 93 ? 2.112 -4.869 5.543 1.00 89.06 93 MET A C 1
ATOM 787 O O . MET A 1 93 ? 1.485 -5.932 5.605 1.00 89.06 93 MET A O 1
ATOM 791 N N . THR A 1 94 ? 1.967 -4.019 4.528 1.00 92.06 94 THR A N 1
ATOM 792 C CA . THR A 1 94 ? 1.166 -4.361 3.348 1.00 92.06 94 THR A CA 1
ATOM 793 C C . THR A 1 94 ? 2.034 -5.115 2.334 1.00 92.06 94 THR A C 1
ATOM 795 O O . THR A 1 94 ? 3.259 -5.159 2.474 1.00 92.06 94 THR A O 1
ATOM 798 N N . PRO A 1 95 ? 1.448 -5.711 1.279 1.00 93.06 95 PRO A N 1
ATOM 799 C CA . PRO A 1 95 ? 2.236 -6.304 0.201 1.00 93.06 95 PRO A CA 1
ATOM 800 C C . PRO A 1 95 ? 3.244 -5.328 -0.424 1.00 93.06 95 PRO A C 1
ATOM 802 O O . PRO A 1 95 ? 4.299 -5.763 -0.876 1.00 93.06 95 PRO A O 1
ATOM 805 N N . VAL A 1 96 ? 2.946 -4.023 -0.420 1.00 93.62 96 VAL A N 1
ATOM 806 C CA . VAL A 1 96 ? 3.860 -2.982 -0.908 1.00 93.62 96 VAL A CA 1
ATOM 807 C C . VAL A 1 96 ? 5.144 -2.964 -0.083 1.00 93.62 96 VAL A C 1
ATOM 809 O O . VAL A 1 96 ? 6.217 -2.910 -0.670 1.00 93.62 96 VAL A O 1
ATOM 812 N N . GLU A 1 97 ? 5.052 -3.039 1.247 1.00 91.94 97 GLU A N 1
ATOM 813 C CA . GLU A 1 97 ? 6.228 -3.053 2.122 1.00 91.94 97 GLU A CA 1
ATOM 814 C C . GLU A 1 97 ? 6.937 -4.411 2.146 1.00 91.94 97 GLU A C 1
ATOM 816 O O . GLU A 1 97 ? 8.163 -4.451 2.168 1.00 91.94 97 GLU A O 1
ATOM 821 N N . ILE A 1 98 ? 6.193 -5.522 2.111 1.00 93.62 98 ILE A N 1
ATOM 822 C CA . ILE A 1 98 ? 6.767 -6.880 2.186 1.00 93.62 98 ILE A CA 1
ATOM 823 C C . ILE A 1 98 ? 7.549 -7.238 0.917 1.00 93.62 98 ILE A C 1
ATOM 825 O O . ILE A 1 98 ? 8.601 -7.870 0.989 1.00 93.62 98 ILE A O 1
ATOM 829 N N . PHE A 1 99 ? 7.018 -6.864 -0.247 1.00 93.62 99 PHE A N 1
ATOM 830 C CA . PHE A 1 99 ? 7.560 -7.235 -1.555 1.00 93.62 99 PHE A CA 1
ATOM 831 C C . PHE A 1 99 ? 8.167 -6.035 -2.286 1.00 93.62 99 PHE A C 1
ATOM 833 O O . PHE A 1 99 ? 8.243 -6.042 -3.520 1.00 93.62 99 PHE A O 1
ATOM 840 N N . ALA A 1 100 ? 8.547 -4.982 -1.561 1.00 92.38 100 ALA A N 1
ATOM 841 C CA . ALA A 1 100 ? 9.278 -3.869 -2.146 1.00 92.38 100 ALA A CA 1
ATOM 842 C C . ALA A 1 100 ? 10.590 -4.379 -2.785 1.00 92.38 100 ALA A C 1
ATOM 844 O O . ALA A 1 100 ? 11.237 -5.253 -2.212 1.00 92.38 100 ALA A O 1
ATOM 845 N N . PRO A 1 101 ? 10.987 -3.875 -3.968 1.00 93.94 101 PRO A N 1
ATOM 846 C CA . PRO A 1 101 ? 10.248 -2.953 -4.838 1.00 93.94 101 PRO A CA 1
ATOM 847 C C . PRO A 1 101 ? 9.324 -3.668 -5.853 1.00 93.94 101 PRO A C 1
ATOM 849 O O . PRO A 1 101 ? 8.615 -3.030 -6.636 1.00 93.94 101 PRO A O 1
ATOM 852 N N . PHE A 1 102 ? 9.345 -5.002 -5.885 1.00 95.25 102 PHE A N 1
ATOM 853 C CA . PHE A 1 102 ? 8.794 -5.830 -6.959 1.00 95.25 102 PHE A CA 1
ATOM 854 C C . PHE A 1 102 ? 7.271 -5.771 -7.103 1.00 95.25 102 PHE A C 1
ATOM 856 O O . PHE A 1 102 ? 6.779 -5.817 -8.233 1.00 95.25 102 PHE A O 1
ATOM 863 N N . TYR A 1 103 ? 6.521 -5.629 -6.006 1.00 96.00 103 TYR A N 1
ATOM 864 C CA . TYR A 1 103 ? 5.062 -5.462 -6.077 1.00 96.00 103 TYR A CA 1
ATOM 865 C C . TYR A 1 103 ? 4.687 -4.204 -6.870 1.00 96.00 103 TYR A C 1
ATOM 867 O O . TYR A 1 103 ? 3.920 -4.259 -7.834 1.00 96.00 103 TYR A O 1
ATOM 875 N N . SER A 1 104 ? 5.317 -3.081 -6.534 1.00 96.12 104 SER A N 1
ATOM 876 C CA . SER A 1 104 ? 5.138 -1.798 -7.212 1.00 96.12 104 SER A CA 1
ATOM 877 C C . SER A 1 104 ? 5.639 -1.842 -8.660 1.00 96.12 104 SER A C 1
ATOM 879 O O . SER A 1 104 ? 4.991 -1.313 -9.563 1.00 96.12 104 SER A O 1
ATOM 881 N N . HIS A 1 105 ? 6.750 -2.540 -8.925 1.00 95.81 105 HIS A N 1
ATOM 882 C CA . HIS A 1 105 ? 7.246 -2.757 -10.289 1.00 95.81 105 HIS A CA 1
ATOM 883 C C . HIS A 1 105 ? 6.253 -3.545 -11.151 1.00 95.81 105 HIS A C 1
ATOM 885 O O . HIS A 1 105 ? 6.087 -3.243 -12.332 1.00 95.81 105 HIS A O 1
ATOM 891 N N . ALA A 1 106 ? 5.581 -4.554 -10.589 1.00 96.56 106 ALA A N 1
ATOM 892 C CA . ALA A 1 106 ? 4.560 -5.308 -11.310 1.00 96.56 106 ALA A CA 1
ATOM 893 C C . ALA A 1 106 ? 3.376 -4.411 -11.707 1.00 96.56 106 ALA A C 1
ATOM 895 O O . ALA A 1 106 ? 2.919 -4.477 -12.851 1.00 96.56 106 ALA A O 1
ATOM 896 N N . LEU A 1 107 ? 2.940 -3.520 -10.808 1.00 95.50 107 LEU A N 1
ATOM 897 C CA . LEU A 1 107 ? 1.918 -2.515 -11.111 1.00 95.50 107 LEU A CA 1
ATOM 898 C C . LEU A 1 107 ? 2.384 -1.537 -12.194 1.00 95.50 107 LEU A C 1
ATOM 900 O O . LEU A 1 107 ? 1.652 -1.304 -13.153 1.00 95.50 107 LEU A O 1
ATOM 904 N N . ALA A 1 108 ? 3.610 -1.018 -12.098 1.00 93.69 108 ALA A N 1
ATOM 905 C CA . ALA A 1 108 ? 4.170 -0.122 -13.108 1.00 93.69 108 ALA A CA 1
ATOM 906 C C . ALA A 1 108 ? 4.235 -0.793 -14.492 1.00 93.69 108 ALA A C 1
ATOM 908 O O . ALA A 1 108 ? 3.760 -0.233 -15.478 1.00 93.69 108 ALA A O 1
ATOM 909 N N . LYS A 1 109 ? 4.721 -2.039 -14.563 1.00 92.62 109 LYS A N 1
ATOM 910 C CA . LYS A 1 109 ? 4.721 -2.857 -15.789 1.00 92.62 109 LYS A CA 1
ATOM 911 C C . LYS A 1 109 ? 3.325 -3.049 -16.372 1.00 92.62 109 LYS A C 1
ATOM 913 O O . LYS A 1 109 ? 3.182 -3.105 -17.589 1.00 92.62 109 LYS A O 1
ATOM 918 N N . TYR A 1 110 ? 2.315 -3.219 -15.524 1.00 93.56 110 TYR A N 1
ATOM 919 C CA . TYR A 1 110 ? 0.932 -3.336 -15.970 1.00 93.56 110 TYR A CA 1
ATOM 920 C C . TYR A 1 110 ? 0.419 -2.008 -16.539 1.00 93.56 110 TYR A C 1
ATOM 922 O O . TYR A 1 110 ? -0.079 -1.993 -17.661 1.00 93.56 110 TYR A O 1
ATOM 930 N N . ILE A 1 111 ? 0.613 -0.898 -15.816 1.00 90.44 111 ILE A N 1
ATOM 931 C CA . ILE A 1 111 ? 0.211 0.455 -16.237 1.00 90.44 111 ILE A CA 1
ATOM 932 C C . ILE A 1 111 ? 0.804 0.799 -17.607 1.00 90.44 111 ILE A C 1
ATOM 934 O O . ILE A 1 111 ? 0.085 1.252 -18.490 1.00 90.44 111 ILE A O 1
ATOM 938 N N . LEU A 1 112 ? 2.094 0.526 -17.807 1.00 88.12 112 LEU A N 1
ATOM 939 C CA . LEU A 1 112 ? 2.814 0.823 -19.049 1.00 88.12 112 LEU A CA 1
ATOM 940 C C . LEU A 1 112 ? 2.396 -0.052 -20.241 1.00 88.12 112 LEU A C 1
ATOM 942 O O . LEU A 1 112 ? 2.737 0.258 -21.377 1.00 88.12 112 LEU A O 1
ATOM 946 N N . ARG A 1 113 ? 1.670 -1.147 -19.996 1.00 88.56 113 ARG A N 1
ATOM 947 C CA . ARG A 1 113 ? 1.113 -2.023 -21.039 1.00 88.56 113 ARG A CA 1
ATOM 948 C C . ARG A 1 113 ? -0.351 -1.736 -21.346 1.00 88.56 113 ARG A C 1
ATOM 950 O O . ARG A 1 113 ? -0.909 -2.387 -22.229 1.00 88.56 113 ARG A O 1
ATOM 957 N N . LEU A 1 114 ? -0.987 -0.822 -20.614 1.00 88.38 114 LEU A N 1
ATOM 958 C CA . LEU A 1 114 ? -2.354 -0.428 -20.918 1.00 88.38 114 LEU A CA 1
ATOM 959 C C . LEU A 1 114 ? -2.401 0.221 -22.309 1.00 88.38 114 LEU A C 1
ATOM 961 O O . LEU A 1 114 ? -1.503 0.993 -22.655 1.00 88.38 114 LEU A O 1
ATOM 965 N N . PRO A 1 115 ? -3.438 -0.078 -23.112 1.00 84.69 115 PRO A N 1
ATOM 966 C CA . PRO A 1 115 ? -3.621 0.597 -24.385 1.00 84.69 115 PRO A CA 1
ATOM 967 C C . PRO A 1 115 ? -3.767 2.102 -24.149 1.00 84.69 115 PRO A C 1
ATOM 969 O O . PRO A 1 115 ? -4.283 2.536 -23.117 1.00 84.69 115 PRO A O 1
ATOM 972 N N . ASP A 1 116 ? -3.299 2.886 -25.115 1.00 82.31 116 ASP A N 1
ATOM 973 C CA . ASP A 1 116 ? -3.400 4.345 -25.122 1.00 82.31 116 ASP A CA 1
ATOM 974 C C . ASP A 1 116 ? -2.632 5.077 -24.005 1.00 82.31 116 ASP A C 1
ATOM 976 O O . ASP A 1 116 ? -2.809 6.282 -23.863 1.00 82.31 116 ASP A O 1
ATOM 980 N N . VAL A 1 117 ? -1.749 4.420 -23.241 1.00 80.25 117 VAL A N 1
ATOM 981 C CA . VAL A 1 117 ? -0.838 5.104 -22.302 1.00 80.25 117 VAL A CA 1
ATOM 982 C C . VAL A 1 117 ? 0.410 5.611 -23.031 1.00 80.25 117 VAL A C 1
ATOM 984 O O . VAL A 1 117 ? 1.096 4.853 -23.713 1.00 80.25 117 VAL A O 1
ATOM 987 N N . ASN A 1 118 ? 0.725 6.897 -22.868 1.00 76.94 118 ASN A N 1
ATOM 988 C CA . ASN A 1 118 ? 1.952 7.535 -23.345 1.00 76.94 118 ASN A CA 1
ATOM 989 C C . ASN A 1 118 ? 2.428 8.645 -22.383 1.00 76.94 118 ASN A C 1
ATOM 991 O O . ASN A 1 118 ? 1.778 8.956 -21.380 1.00 76.94 118 ASN A O 1
ATOM 995 N N . SER A 1 119 ? 3.586 9.240 -22.685 1.00 70.31 119 SER A N 1
ATOM 996 C CA . SER A 1 119 ? 4.207 10.327 -21.909 1.00 70.31 119 SER A CA 1
ATOM 997 C C . SER A 1 119 ? 3.311 11.544 -21.663 1.00 70.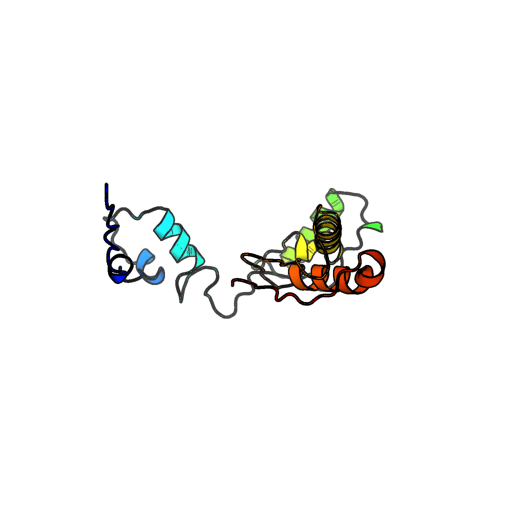31 119 SER A C 1
ATOM 999 O O . SER A 1 119 ? 3.489 12.234 -20.659 1.00 70.31 119 SER A O 1
ATOM 1001 N N . GLU A 1 120 ? 2.359 11.826 -22.551 1.00 76.50 120 GLU A N 1
ATOM 1002 C CA . GLU A 1 120 ? 1.544 13.042 -22.500 1.00 76.50 120 GLU A CA 1
ATOM 1003 C C . GLU A 1 120 ? 0.237 12.863 -21.718 1.00 76.50 120 GLU A C 1
ATOM 1005 O O . GLU A 1 120 ? -0.384 13.851 -21.316 1.00 76.50 120 GLU A O 1
ATOM 1010 N N . ASN A 1 121 ? -0.203 11.622 -21.482 1.00 80.25 121 ASN A N 1
ATOM 1011 C CA . ASN A 1 121 ? -1.530 11.350 -20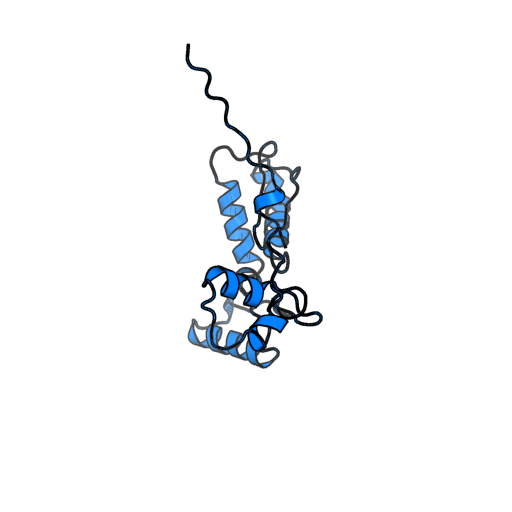.925 1.00 80.25 121 ASN A CA 1
ATOM 1012 C C . ASN A 1 121 ? -1.553 10.475 -19.662 1.00 80.25 121 ASN A C 1
ATOM 1014 O O . ASN A 1 121 ? -2.627 10.285 -19.081 1.00 80.25 121 ASN A O 1
ATOM 1018 N N . LEU A 1 122 ? -0.403 9.995 -19.184 1.00 84.75 122 LEU A N 1
ATOM 1019 C CA . LEU A 1 122 ? -0.346 9.174 -17.978 1.00 84.75 122 LEU A CA 1
ATOM 1020 C C . LEU A 1 122 ? -0.594 10.003 -16.704 1.00 84.75 122 LEU A C 1
ATOM 1022 O O . LEU A 1 122 ? 0.180 10.890 -16.345 1.00 84.75 122 LEU A O 1
ATOM 1026 N N . ARG A 1 123 ? -1.664 9.667 -15.974 1.00 84.56 123 ARG A N 1
ATOM 1027 C CA . ARG A 1 123 ? -1.966 10.200 -14.635 1.00 84.56 123 ARG A CA 1
ATOM 1028 C C . ARG A 1 123 ? -2.232 9.054 -13.670 1.00 84.56 123 ARG A C 1
ATOM 1030 O O . ARG A 1 123 ? -3.137 8.256 -13.902 1.00 84.56 123 ARG A O 1
ATOM 1037 N N . ILE A 1 124 ? -1.467 8.998 -12.583 1.00 85.69 124 ILE A N 1
ATOM 1038 C CA . ILE A 1 124 ? -1.567 7.945 -11.569 1.00 85.69 124 ILE A CA 1
ATOM 1039 C C . ILE A 1 124 ? -2.136 8.554 -10.287 1.00 85.69 124 ILE A C 1
ATOM 1041 O O . ILE A 1 124 ? -1.604 9.532 -9.762 1.00 85.69 124 ILE A O 1
ATOM 1045 N N . PHE A 1 125 ? -3.225 7.968 -9.793 1.00 88.62 125 PHE A N 1
ATOM 1046 C CA . PHE A 1 125 ? -3.863 8.350 -8.536 1.00 88.62 125 PHE A CA 1
ATOM 1047 C C . PHE A 1 125 ? -3.790 7.183 -7.562 1.00 88.62 125 PHE A C 1
ATOM 1049 O O . PHE A 1 125 ? -4.191 6.071 -7.903 1.00 88.62 125 PHE A O 1
ATOM 1056 N N . GLU A 1 126 ? -3.327 7.456 -6.346 1.00 88.25 126 GLU A N 1
ATOM 1057 C CA . GLU A 1 126 ? -3.276 6.477 -5.269 1.00 88.25 126 GLU A CA 1
ATOM 1058 C C . GLU A 1 126 ? -4.143 6.958 -4.103 1.00 88.25 126 GLU A C 1
ATOM 1060 O O . GLU A 1 126 ? -3.872 7.974 -3.457 1.00 88.25 126 GLU A O 1
ATOM 1065 N N . ALA A 1 127 ? -5.235 6.238 -3.854 1.00 88.19 127 ALA A N 1
ATOM 1066 C CA . ALA A 1 127 ? -6.106 6.502 -2.719 1.00 88.19 127 ALA A CA 1
ATOM 1067 C C . ALA A 1 127 ? -5.581 5.748 -1.493 1.00 88.19 127 ALA A C 1
ATOM 1069 O O . ALA A 1 127 ? -5.483 4.523 -1.532 1.00 88.19 127 ALA A O 1
ATOM 1070 N N . GLY A 1 128 ? -5.276 6.470 -0.409 1.00 84.75 128 GLY A N 1
ATOM 1071 C CA . GLY A 1 128 ? -4.717 5.867 0.800 1.00 84.75 128 GLY A CA 1
ATOM 1072 C C . GLY A 1 128 ? -3.288 5.365 0.596 1.00 84.75 128 GLY A C 1
ATOM 1073 O O . GLY A 1 128 ? -2.997 4.220 0.920 1.00 84.75 128 GLY A O 1
ATOM 1074 N N . GLY A 1 129 ? -2.396 6.210 0.069 1.00 83.31 129 GLY A N 1
ATOM 1075 C CA . GLY A 1 129 ? -1.026 5.809 -0.299 1.00 83.31 129 GLY A CA 1
ATOM 1076 C C . GLY A 1 129 ? -0.095 5.459 0.864 1.00 83.31 129 GLY A C 1
ATOM 1077 O O . GLY A 1 129 ? 1.068 5.140 0.636 1.00 83.31 129 GLY A O 1
ATOM 1078 N N . GLY A 1 130 ? -0.589 5.497 2.104 1.00 86.25 130 GLY A N 1
ATOM 1079 C CA . GLY A 1 130 ? 0.112 4.945 3.255 1.00 86.25 130 GLY A CA 1
ATOM 1080 C C . GLY A 1 130 ? 1.501 5.549 3.464 1.00 86.25 130 GLY A C 1
ATOM 1081 O O . GLY A 1 130 ? 1.634 6.757 3.640 1.00 86.25 130 GLY A O 1
ATOM 1082 N N . SER A 1 131 ? 2.527 4.695 3.438 1.00 85.50 131 SER A N 1
ATOM 1083 C CA . SER A 1 131 ? 3.944 5.061 3.568 1.00 85.50 131 SER A CA 1
ATOM 1084 C C . SER A 1 131 ? 4.508 5.805 2.344 1.00 85.50 131 SER A C 1
ATOM 1086 O O . SER A 1 131 ? 5.602 6.360 2.410 1.00 85.50 131 SER A O 1
ATOM 1088 N N . GLY A 1 132 ? 3.790 5.810 1.215 1.00 89.44 132 GLY A N 1
ATOM 1089 C CA . GLY A 1 132 ? 4.246 6.353 -0.068 1.00 89.44 132 GLY A CA 1
ATOM 1090 C C . GLY A 1 132 ? 5.187 5.428 -0.853 1.00 89.44 132 GLY A C 1
ATOM 1091 O O . GLY A 1 132 ? 5.609 5.782 -1.954 1.00 89.44 132 GLY A O 1
ATOM 1092 N N . ILE A 1 133 ? 5.501 4.237 -0.330 1.00 91.25 133 ILE A N 1
ATOM 1093 C CA . ILE A 1 133 ? 6.446 3.285 -0.942 1.00 91.25 133 ILE A CA 1
ATOM 1094 C C . ILE A 1 133 ? 5.962 2.783 -2.304 1.00 91.25 133 ILE A C 1
ATOM 1096 O O . ILE A 1 133 ? 6.762 2.602 -3.224 1.00 91.25 133 ILE A O 1
ATOM 1100 N N . ASN A 1 134 ? 4.652 2.602 -2.469 1.00 93.88 134 ASN A N 1
ATOM 1101 C CA . ASN A 1 134 ? 4.086 2.157 -3.737 1.00 93.88 134 ASN A CA 1
ATOM 1102 C C . ASN A 1 134 ? 4.339 3.191 -4.842 1.00 93.88 134 ASN A C 1
ATOM 1104 O O . ASN A 1 134 ? 4.978 2.878 -5.849 1.00 93.88 134 ASN A O 1
ATOM 1108 N N . ALA A 1 135 ? 3.921 4.440 -4.608 1.00 92.69 135 ALA A N 1
ATOM 1109 C CA . ALA A 1 135 ? 4.189 5.570 -5.489 1.00 92.69 135 ALA A CA 1
ATOM 1110 C C . ALA A 1 135 ? 5.684 5.713 -5.810 1.00 92.69 135 ALA A C 1
ATOM 1112 O O . ALA A 1 135 ? 6.042 5.825 -6.982 1.00 92.69 135 ALA A O 1
ATOM 1113 N N . LEU A 1 136 ? 6.556 5.651 -4.796 1.00 92.44 136 LEU A N 1
ATOM 1114 C CA . LEU A 1 136 ? 8.005 5.759 -4.973 1.00 92.44 136 LEU A CA 1
ATOM 1115 C C . LEU A 1 136 ? 8.544 4.708 -5.952 1.00 92.44 136 LEU A C 1
ATOM 1117 O O . LEU A 1 136 ? 9.203 5.053 -6.932 1.00 92.44 136 LEU A O 1
ATOM 1121 N N . HIS A 1 137 ? 8.257 3.428 -5.719 1.00 94.50 137 HIS A N 1
ATOM 1122 C CA . HIS A 1 137 ? 8.794 2.361 -6.563 1.00 94.50 137 HIS A CA 1
ATOM 1123 C C . HIS A 1 137 ? 8.127 2.292 -7.943 1.00 94.50 137 HIS A C 1
ATOM 1125 O O . HIS A 1 137 ? 8.792 1.918 -8.908 1.00 94.50 137 HIS A O 1
ATOM 1131 N N . ILE A 1 138 ? 6.859 2.701 -8.080 1.00 93.50 138 ILE A N 1
ATOM 1132 C CA . ILE A 1 138 ? 6.231 2.885 -9.399 1.00 93.50 138 ILE A CA 1
ATOM 1133 C C . ILE A 1 138 ? 6.978 3.966 -10.192 1.00 93.50 138 ILE A C 1
ATOM 1135 O O . ILE A 1 138 ? 7.328 3.735 -11.350 1.00 93.50 138 ILE A O 1
ATOM 1139 N N . LEU A 1 139 ? 7.254 5.124 -9.582 1.00 90.69 139 LEU A N 1
ATOM 1140 C CA . LEU A 1 139 ? 7.971 6.219 -10.242 1.00 90.69 139 LEU A CA 1
ATOM 1141 C C . LEU A 1 139 ? 9.399 5.821 -10.615 1.00 90.69 139 LEU A C 1
ATOM 1143 O O . LEU A 1 139 ? 9.799 6.043 -11.757 1.00 90.69 139 LEU A O 1
ATOM 1147 N N . ASN A 1 140 ? 10.129 5.179 -9.699 1.00 92.12 140 ASN A N 1
ATOM 1148 C CA . ASN A 1 140 ? 11.478 4.683 -9.969 1.00 92.12 140 ASN A CA 1
ATOM 1149 C C . ASN A 1 140 ? 11.480 3.714 -11.158 1.00 92.12 140 ASN A C 1
ATOM 1151 O O . ASN A 1 140 ? 12.317 3.838 -12.049 1.00 92.12 140 ASN A O 1
ATOM 1155 N N . TYR A 1 141 ? 10.514 2.789 -11.213 1.00 93.00 141 TYR A N 1
ATOM 1156 C CA . TYR A 1 141 ? 10.396 1.846 -12.323 1.00 93.00 141 TYR A CA 1
ATOM 1157 C C . TYR A 1 141 ? 10.121 2.545 -13.660 1.00 93.00 141 TYR A C 1
ATOM 1159 O O . TYR A 1 141 ? 10.753 2.228 -14.668 1.00 93.00 141 TYR A O 1
ATOM 1167 N N . ILE A 1 142 ? 9.184 3.498 -13.686 1.00 88.50 142 ILE A N 1
ATOM 1168 C CA . ILE A 1 142 ? 8.859 4.248 -14.908 1.00 88.50 142 ILE A CA 1
ATOM 1169 C C . ILE A 1 142 ? 10.067 5.067 -15.368 1.00 88.50 142 ILE A C 1
ATOM 1171 O O . ILE A 1 142 ? 10.354 5.088 -16.560 1.00 88.50 142 ILE A O 1
ATOM 1175 N N . GLN A 1 143 ? 10.796 5.693 -14.439 1.00 86.56 143 GLN A N 1
ATOM 1176 C CA . GLN A 1 143 ? 11.977 6.493 -14.753 1.00 86.56 143 GLN A CA 1
ATOM 1177 C C . GLN A 1 143 ? 13.083 5.663 -15.412 1.00 86.56 143 GLN A C 1
ATOM 1179 O O . GLN A 1 143 ? 13.692 6.133 -16.362 1.00 86.56 143 GLN A O 1
ATOM 1184 N N . VAL A 1 144 ? 13.340 4.438 -14.945 1.00 87.88 144 VAL A N 1
ATOM 1185 C CA . VAL A 1 144 ? 14.361 3.574 -15.572 1.00 87.88 144 VAL A CA 1
ATOM 1186 C C . VAL A 1 144 ? 13.870 2.896 -16.851 1.00 87.88 144 VAL A C 1
ATOM 1188 O O . VAL A 1 144 ? 14.682 2.478 -17.667 1.00 87.88 144 VAL A O 1
ATOM 1191 N N . SER A 1 145 ? 12.551 2.790 -17.039 1.00 83.12 145 SER A N 1
ATOM 1192 C CA . SER A 1 145 ? 11.952 2.194 -18.241 1.00 83.12 145 SER A CA 1
ATOM 1193 C C . SER A 1 145 ? 11.643 3.228 -19.329 1.00 83.12 145 SER A C 1
ATOM 1195 O O . SER A 1 145 ? 11.194 2.850 -20.407 1.00 83.12 145 SER A O 1
ATOM 1197 N N . SER A 1 146 ? 11.831 4.527 -19.067 1.00 68.62 146 SER A N 1
ATOM 1198 C CA . SER A 1 146 ? 11.318 5.624 -19.903 1.00 68.62 146 SER A CA 1
ATOM 1199 C C . SER A 1 146 ? 11.760 5.550 -21.360 1.00 68.62 146 SER A C 1
ATOM 1201 O O . SER A 1 146 ? 10.977 5.877 -22.253 1.00 68.62 146 SER A O 1
ATOM 1203 N N . ASP A 1 147 ? 12.983 5.074 -21.591 1.00 65.38 147 ASP A N 1
ATOM 1204 C CA . ASP A 1 147 ? 13.575 4.954 -22.923 1.00 65.38 147 ASP A CA 1
ATOM 1205 C C . ASP A 1 147 ? 12.948 3.809 -23.733 1.00 65.38 147 ASP A C 1
ATOM 1207 O O . ASP A 1 147 ? 12.847 3.897 -24.955 1.00 65.38 147 ASP A O 1
ATOM 1211 N N . GLU A 1 148 ? 12.459 2.760 -23.064 1.00 60.47 148 GLU A N 1
ATOM 1212 C CA . GLU A 1 148 ? 11.806 1.617 -23.712 1.00 60.47 148 GLU A CA 1
ATOM 1213 C C . GLU A 1 148 ? 10.329 1.883 -24.035 1.00 60.47 148 GLU A C 1
ATOM 1215 O O . GLU A 1 148 ? 9.800 1.338 -25.004 1.00 60.47 148 GLU A O 1
ATOM 1220 N N . VAL A 1 149 ? 9.649 2.713 -23.234 1.00 59.62 149 VAL A N 1
ATOM 1221 C CA . VAL A 1 149 ? 8.184 2.907 -23.307 1.00 59.62 149 VAL A CA 1
ATOM 1222 C C . VAL A 1 149 ? 7.745 4.326 -23.684 1.00 59.62 149 VAL A C 1
ATOM 1224 O O . VAL A 1 149 ? 6.552 4.619 -23.658 1.00 59.62 149 VAL A O 1
ATOM 1227 N N . ASN A 1 150 ? 8.675 5.202 -24.089 1.00 58.03 150 ASN A N 1
ATOM 1228 C CA . ASN A 1 150 ? 8.409 6.586 -24.518 1.00 58.03 150 ASN A CA 1
ATOM 1229 C C . ASN A 1 150 ? 7.463 7.344 -23.559 1.00 58.03 150 ASN A C 1
ATOM 1231 O O . ASN A 1 150 ? 6.548 8.069 -23.961 1.00 58.03 150 ASN A O 1
ATOM 1235 N N . VAL A 1 151 ? 7.672 7.135 -22.260 1.00 59.84 151 VAL A N 1
ATOM 1236 C CA . VAL A 1 151 ? 6.961 7.794 -21.159 1.00 59.84 151 VAL A CA 1
ATOM 1237 C C . VAL A 1 151 ? 7.946 8.691 -20.429 1.00 59.84 151 VAL A C 1
ATOM 1239 O O . VAL A 1 151 ? 8.968 8.231 -19.936 1.00 59.84 151 VAL A O 1
ATOM 1242 N N . HIS A 1 152 ? 7.629 9.977 -20.341 1.00 62.38 152 HIS A N 1
ATOM 1243 C CA . HIS A 1 152 ? 8.332 10.937 -19.501 1.00 62.38 152 HIS A CA 1
ATOM 1244 C C . HIS A 1 152 ? 7.402 11.325 -18.359 1.00 62.38 152 HIS A C 1
ATOM 1246 O O . HIS A 1 152 ? 6.233 11.644 -18.580 1.00 62.38 152 HIS A O 1
ATOM 1252 N N . LEU A 1 153 ? 7.913 11.283 -17.130 1.00 59.25 153 LEU A N 1
ATOM 1253 C CA . LEU A 1 153 ? 7.150 11.658 -15.946 1.00 59.25 153 LEU A CA 1
ATOM 1254 C C . LEU A 1 153 ? 6.914 13.174 -15.948 1.00 59.25 153 LEU A C 1
ATOM 1256 O O . LEU A 1 153 ? 7.749 13.951 -15.498 1.00 59.25 153 LEU A O 1
ATOM 1260 N N . SER A 1 154 ? 5.762 13.588 -16.468 1.00 51.97 154 SER A N 1
ATOM 1261 C CA . SER A 1 154 ? 5.238 14.956 -16.350 1.00 51.97 154 SER A CA 1
ATOM 1262 C C . SER A 1 154 ? 4.099 15.061 -15.321 1.00 51.97 154 SER A C 1
ATOM 1264 O O . SER A 1 154 ? 3.609 16.153 -15.030 1.00 51.97 154 SER A O 1
ATOM 1266 N N . GLY A 1 155 ? 3.667 13.923 -14.764 1.00 47.62 155 GLY A N 1
ATOM 1267 C CA . GLY A 1 155 ? 2.508 13.805 -13.884 1.00 47.62 155 GLY A CA 1
ATOM 1268 C C . GLY A 1 155 ? 2.813 13.984 -12.395 1.00 47.62 155 GLY A C 1
ATOM 1269 O O . GLY A 1 155 ? 3.866 13.598 -11.896 1.00 47.62 155 GLY A O 1
ATOM 1270 N N . VAL A 1 156 ? 1.833 14.531 -11.674 1.00 48.78 156 VAL A N 1
ATOM 1271 C CA . VAL A 1 156 ? 1.807 14.643 -10.209 1.00 48.78 156 VAL A CA 1
ATOM 1272 C C . VAL A 1 156 ? 1.074 13.425 -9.644 1.00 48.78 156 VAL A C 1
ATOM 1274 O O . VAL A 1 156 ? -0.069 13.177 -10.032 1.00 48.78 156 VAL A O 1
ATOM 1277 N N . ILE A 1 157 ? 1.692 12.681 -8.721 1.00 51.75 157 ILE A N 1
ATOM 1278 C CA . ILE A 1 157 ? 0.972 11.675 -7.927 1.00 51.75 157 ILE A CA 1
ATOM 1279 C C . ILE A 1 157 ? 0.251 12.399 -6.794 1.00 51.75 157 ILE A C 1
ATOM 1281 O O . ILE A 1 157 ? 0.873 13.051 -5.957 1.00 51.75 157 ILE A O 1
ATOM 1285 N N . TYR A 1 158 ? -1.072 12.264 -6.758 1.00 47.91 158 TYR A N 1
ATOM 1286 C CA . TYR A 1 158 ? -1.870 12.700 -5.619 1.00 47.91 158 TYR A CA 1
ATOM 1287 C C . TYR A 1 158 ? -2.020 11.533 -4.650 1.00 47.91 158 TYR A C 1
ATOM 1289 O O . TYR A 1 158 ? -2.781 10.603 -4.920 1.00 47.91 158 TYR A O 1
ATOM 1297 N N . ILE A 1 159 ? -1.301 11.605 -3.530 1.00 55.16 159 ILE A N 1
ATOM 1298 C CA . ILE A 1 159 ? -1.524 10.740 -2.373 1.00 55.16 159 ILE A CA 1
ATOM 1299 C C . ILE A 1 159 ? -2.593 11.417 -1.518 1.00 55.16 159 ILE A C 1
ATOM 1301 O O . ILE A 1 159 ? -2.357 12.483 -0.948 1.00 55.16 159 ILE A O 1
ATOM 1305 N N . TRP A 1 160 ? -3.782 10.822 -1.449 1.00 41.12 160 TRP A N 1
ATOM 1306 C CA . TRP A 1 160 ? -4.790 11.240 -0.474 1.00 41.12 160 TRP A CA 1
ATOM 1307 C C . TRP A 1 160 ? -4.518 10.507 0.844 1.00 41.12 160 TRP A C 1
ATOM 1309 O O . TRP A 1 160 ? -4.714 9.290 0.907 1.00 41.12 160 TRP A O 1
ATOM 1319 N N . LEU A 1 161 ? -4.027 11.249 1.845 1.00 41.41 161 LEU A N 1
ATOM 1320 C CA . LEU A 1 161 ? -3.942 10.838 3.254 1.00 41.41 161 LEU A CA 1
ATOM 1321 C C . LEU A 1 161 ? -5.270 11.111 3.973 1.00 41.41 161 LEU A C 1
ATOM 1323 O O . LEU A 1 161 ? -5.845 12.203 3.748 1.00 41.41 161 LEU A O 1
#

InterPro domains:
  IPR003788 Protein arginine methyltransferase NDUFAF7 [PTHR12049] (28-148)
  IPR029063 S-adenosyl-L-methionine-dependent methyltransferase superfamily [SSF53335] (100-146)
  IPR038375 Protein arginine methyltransferase NDUFAF7 superfamily [G3DSA:3.40.50.12710] (13-158)

Sequence (161 aa):
MYSVRHRCKSASFWRRERISYCTIRTLSTSESILTREFIYGALYAKNCGYFAREGRDVLRSLDHEIDFENLWGESEYRAKIDQEYRVQSEAWMTPVEIFAPFYSHALAKYILRLPDVNSENLRIFEAGGGSGINALHILNYIQVSSDEVNVHLSGVIYIWL

Foldseek 3Di:
DDDDDDPPDDPCVPPDPLPAVVCVVVPPPPDDDDVVSVQCNCAPRCDHHLPNDPPAAAADADPDAPPPVPDPDDVVVVVVVVVVCVVPVRYDYDCLRRVPPVVLLVVLVVLLPDPPDAQVDDEDEDEQCRPVSSVVSSVVNCVVCCVVRRHDPPYDYDYDD